Protein AF-A0A2V9US64-F1 (afdb_monomer_lite)

pLDDT: mean 78.43, std 14.45, range [43.75, 95.75]

Structure (mmCIF, N/CA/C/O backbone):
data_AF-A0A2V9US64-F1
#
_entry.id   AF-A0A2V9US64-F1
#
loop_
_atom_site.group_PDB
_atom_site.id
_atom_site.type_symbol
_atom_site.label_atom_id
_atom_site.label_alt_id
_atom_site.label_comp_id
_atom_site.label_asym_id
_atom_site.label_entity_id
_atom_site.label_seq_id
_atom_site.pdbx_PDB_ins_code
_atom_site.Cartn_x
_atom_site.Cartn_y
_atom_site.Cartn_z
_atom_site.occupancy
_atom_site.B_iso_or_equiv
_atom_site.auth_seq_id
_atom_site.auth_comp_id
_atom_site.auth_asym_id
_atom_site.auth_atom_id
_atom_site.pdbx_PDB_model_num
ATOM 1 N N . MET A 1 1 ? 2.625 -15.666 -2.611 1.00 59.88 1 MET A N 1
ATOM 2 C CA . MET A 1 1 ? 1.184 -15.698 -2.273 1.00 59.88 1 MET A CA 1
ATOM 3 C C . MET A 1 1 ? 0.956 -14.767 -1.090 1.00 59.88 1 MET A C 1
ATOM 5 O O . MET A 1 1 ? 1.736 -14.836 -0.152 1.00 59.88 1 MET A O 1
ATOM 9 N N . LEU A 1 2 ? -0.036 -13.875 -1.147 1.00 75.62 2 LEU A N 1
ATOM 10 C CA . LEU A 1 2 ? -0.385 -12.989 -0.029 1.00 75.62 2 LEU A CA 1
ATOM 11 C C . LEU A 1 2 ? -1.239 -13.777 0.968 1.00 75.62 2 LEU A C 1
ATOM 13 O O . LEU A 1 2 ? -2.371 -14.115 0.647 1.00 75.62 2 LEU A O 1
ATOM 17 N N . SER A 1 3 ? -0.689 -14.128 2.128 1.00 84.62 3 SER A N 1
ATOM 18 C CA . SER A 1 3 ? -1.375 -14.984 3.112 1.00 84.62 3 SER A CA 1
ATOM 19 C C . SER A 1 3 ? -1.739 -14.256 4.406 1.00 84.62 3 SER A C 1
ATOM 21 O O . SER A 1 3 ? -2.776 -14.546 5.004 1.00 84.62 3 SER A O 1
ATOM 23 N N . LYS A 1 4 ? -0.921 -13.287 4.826 1.00 92.69 4 LYS A N 1
ATOM 24 C CA . LYS A 1 4 ? -1.109 -12.517 6.058 1.00 92.69 4 LYS A CA 1
ATOM 25 C C . LYS A 1 4 ? -0.769 -11.043 5.873 1.00 92.69 4 LYS A C 1
ATOM 27 O O . LYS A 1 4 ? -0.156 -10.663 4.874 1.00 92.69 4 LYS A O 1
ATOM 32 N N . CYS A 1 5 ? -1.170 -10.240 6.851 1.00 94.38 5 CYS A N 1
ATOM 33 C CA . CYS A 1 5 ? -0.786 -8.842 6.960 1.00 94.38 5 CYS A CA 1
ATOM 34 C C . CYS A 1 5 ? 0.745 -8.710 6.947 1.00 94.38 5 CYS A C 1
ATOM 36 O O . CYS A 1 5 ? 1.452 -9.496 7.578 1.00 94.38 5 CYS A O 1
ATOM 38 N N . ALA A 1 6 ? 1.254 -7.721 6.218 1.00 94.75 6 ALA A N 1
ATOM 39 C CA . ALA A 1 6 ? 2.682 -7.454 6.124 1.00 94.75 6 ALA A CA 1
ATOM 40 C C . ALA A 1 6 ? 3.253 -6.857 7.419 1.00 94.75 6 ALA A C 1
ATOM 42 O O . ALA A 1 6 ? 4.456 -6.963 7.640 1.00 94.75 6 ALA A O 1
ATOM 43 N N . ASN A 1 7 ? 2.413 -6.262 8.279 1.00 95.31 7 ASN A N 1
ATOM 44 C CA . ASN A 1 7 ? 2.824 -5.855 9.620 1.00 95.31 7 ASN A CA 1
ATOM 45 C C . ASN A 1 7 ? 3.188 -7.105 10.444 1.00 95.31 7 ASN A C 1
ATOM 47 O O . ASN A 1 7 ? 2.294 -7.919 10.687 1.00 95.31 7 ASN A O 1
ATOM 51 N N . PRO A 1 8 ? 4.452 -7.268 10.881 1.00 92.50 8 PRO A N 1
ATOM 52 C CA . PRO A 1 8 ? 4.884 -8.448 11.628 1.00 92.50 8 PRO A CA 1
ATOM 53 C C . PRO A 1 8 ? 4.143 -8.627 12.959 1.00 92.50 8 PRO A C 1
ATOM 55 O O . PRO A 1 8 ? 3.909 -9.765 13.358 1.00 92.50 8 PRO A O 1
ATOM 58 N N . GLU A 1 9 ? 3.692 -7.532 13.577 1.00 94.56 9 GLU A N 1
ATOM 59 C CA . GLU A 1 9 ? 2.918 -7.539 14.827 1.00 94.56 9 GLU A CA 1
ATOM 60 C C . GLU A 1 9 ? 1.433 -7.888 14.608 1.00 94.56 9 GLU A C 1
ATOM 62 O O . GLU A 1 9 ? 0.653 -7.981 15.553 1.00 94.56 9 GLU A O 1
ATOM 67 N N . CYS A 1 10 ? 1.002 -8.066 13.354 1.00 94.69 10 CYS A N 1
ATOM 68 C CA . CYS A 1 10 ? -0.380 -8.362 12.999 1.00 94.69 10 CYS A CA 1
ATOM 69 C C . CYS A 1 10 ? -0.527 -9.790 12.460 1.00 94.69 10 CYS A C 1
ATOM 71 O O . CYS A 1 10 ? 0.141 -10.204 11.513 1.00 94.69 10 CYS A O 1
ATOM 73 N N . SER A 1 11 ? -1.487 -10.536 13.006 1.00 93.50 11 SER A N 1
ATOM 74 C CA . SER A 1 11 ? -1.799 -11.914 12.601 1.00 93.50 11 SER A CA 1
ATOM 75 C C . SER A 1 11 ? -2.978 -12.027 11.625 1.00 93.50 11 SER A C 1
ATOM 77 O O . SER A 1 11 ? -3.423 -13.133 11.314 1.00 93.50 11 SER A O 1
ATOM 79 N N . ALA A 1 12 ? -3.501 -10.903 11.119 1.00 94.00 12 ALA A N 1
ATOM 80 C CA . ALA A 1 12 ? -4.648 -10.912 10.215 1.00 94.00 12 ALA A CA 1
ATOM 81 C C . ALA A 1 12 ? -4.341 -11.691 8.924 1.00 94.00 12 ALA A C 1
ATOM 83 O O . ALA A 1 12 ? -3.304 -11.487 8.289 1.00 94.00 12 ALA A O 1
ATOM 84 N N . MET A 1 13 ? -5.266 -12.564 8.522 1.00 92.69 13 MET A N 1
ATOM 85 C CA . MET A 1 13 ? -5.157 -13.363 7.300 1.00 92.69 13 MET A CA 1
ATOM 86 C C . MET A 1 13 ? -5.813 -12.664 6.114 1.00 92.69 13 MET A C 1
ATOM 88 O O . MET A 1 13 ? -6.891 -12.080 6.246 1.00 92.69 13 MET A O 1
ATOM 92 N N . PHE A 1 14 ? -5.204 -12.793 4.937 1.00 87.69 14 PHE A N 1
ATOM 93 C CA . PHE A 1 14 ? -5.761 -12.258 3.700 1.00 87.69 14 PHE A CA 1
ATOM 94 C C . PHE A 1 14 ? -6.895 -13.153 3.196 1.00 87.69 14 PHE A C 1
ATOM 96 O O . PHE A 1 14 ? -6.661 -14.128 2.486 1.00 87.69 14 PHE A O 1
ATOM 103 N N . ARG A 1 15 ? -8.130 -12.855 3.615 1.00 85.19 15 ARG A N 1
ATOM 104 C CA . ARG A 1 15 ? -9.324 -13.626 3.222 1.00 85.19 15 ARG A CA 1
ATOM 105 C C . ARG A 1 15 ? -10.119 -12.964 2.106 1.00 85.19 15 ARG A C 1
ATOM 107 O O . ARG A 1 15 ? -10.576 -13.647 1.197 1.00 85.19 15 ARG A O 1
ATOM 114 N N . TYR A 1 16 ? -10.268 -11.641 2.165 1.00 81.44 16 TYR A N 1
ATOM 115 C CA . TYR A 1 16 ? -11.130 -10.893 1.255 1.00 81.44 16 TYR A CA 1
ATOM 116 C C . TYR A 1 16 ? -10.406 -9.676 0.683 1.00 81.44 16 TYR A C 1
ATOM 118 O O . TYR A 1 16 ? -9.860 -8.868 1.426 1.00 81.44 16 TYR A O 1
ATOM 126 N N . LEU A 1 17 ? -10.484 -9.496 -0.640 1.00 75.38 17 LEU A N 1
ATOM 127 C CA . LEU A 1 17 ? -9.868 -8.365 -1.353 1.00 75.38 17 LEU A CA 1
ATOM 128 C C . LEU A 1 17 ? -10.397 -6.990 -0.910 1.00 75.38 17 LEU A C 1
ATOM 130 O O . LEU A 1 17 ? -9.742 -5.983 -1.148 1.00 75.38 17 LEU A O 1
ATOM 134 N N . ARG A 1 18 ? -11.588 -6.947 -0.298 1.00 80.50 18 ARG A N 1
ATOM 135 C CA . ARG A 1 18 ? -12.226 -5.714 0.191 1.00 80.50 18 ARG A CA 1
ATOM 136 C C . ARG A 1 18 ? -11.698 -5.242 1.543 1.00 80.50 18 ARG A C 1
ATOM 138 O O . ARG A 1 18 ? -12.063 -4.151 1.955 1.00 80.50 18 ARG A O 1
ATOM 145 N N . GLN A 1 19 ? -10.911 -6.069 2.224 1.00 86.94 19 GLN A N 1
ATOM 146 C CA . GLN A 1 19 ? -10.366 -5.764 3.538 1.00 86.94 19 GLN A CA 1
ATOM 147 C C . GLN A 1 19 ? -8.894 -5.413 3.379 1.00 86.94 19 GLN A C 1
ATOM 149 O O . GLN A 1 19 ? -8.094 -6.232 2.926 1.00 86.94 19 GLN A O 1
ATOM 154 N N . GLY A 1 20 ? -8.532 -4.199 3.758 1.00 92.44 20 GLY A N 1
ATOM 155 C CA . GLY A 1 20 ? -7.182 -3.679 3.749 1.00 92.44 20 GLY A CA 1
ATOM 156 C C . GLY A 1 20 ? -6.759 -3.059 2.426 1.00 92.44 20 GLY A C 1
ATOM 157 O O . GLY A 1 20 ? -7.564 -2.681 1.576 1.00 92.44 20 GLY A O 1
ATOM 158 N N . LYS A 1 21 ? -5.443 -2.946 2.256 1.00 93.88 21 LYS A N 1
ATOM 159 C CA . LYS A 1 21 ? -4.823 -2.271 1.121 1.00 93.88 21 LYS A CA 1
ATOM 160 C C . LYS A 1 21 ? -3.680 -3.097 0.556 1.00 93.88 21 LYS A C 1
ATOM 162 O O . LYS A 1 21 ? -2.820 -3.586 1.289 1.00 93.88 21 LYS A O 1
ATOM 167 N N . LEU A 1 22 ? -3.680 -3.234 -0.768 1.00 93.50 22 LEU A N 1
ATOM 168 C CA . LEU A 1 22 ? -2.600 -3.858 -1.521 1.00 93.50 22 LEU A CA 1
ATOM 169 C C . LEU A 1 22 ? -1.571 -2.808 -1.926 1.00 93.50 22 LEU A C 1
ATOM 171 O O . LEU A 1 22 ? -1.902 -1.803 -2.553 1.00 93.50 22 LEU A O 1
ATOM 175 N N . PHE A 1 23 ? -0.317 -3.084 -1.604 1.00 92.25 23 PHE A N 1
ATOM 176 C CA . PHE A 1 23 ? 0.834 -2.292 -1.998 1.00 92.25 23 PHE A CA 1
ATOM 177 C C . PHE A 1 23 ? 1.601 -3.059 -3.061 1.00 92.25 23 PHE A C 1
ATOM 179 O O . PHE A 1 23 ? 1.903 -4.242 -2.900 1.00 92.25 23 PHE A O 1
ATOM 186 N N . ARG A 1 24 ? 1.904 -2.379 -4.161 1.00 91.62 24 ARG A N 1
ATOM 187 C CA . ARG A 1 24 ? 2.766 -2.899 -5.215 1.00 91.62 24 ARG A CA 1
ATOM 188 C C . ARG A 1 24 ? 4.065 -2.121 -5.152 1.00 91.62 24 ARG A C 1
ATOM 190 O O . ARG A 1 24 ? 4.070 -0.939 -5.482 1.00 91.62 24 ARG A O 1
ATOM 197 N N . LEU A 1 25 ? 5.118 -2.776 -4.688 1.00 89.12 25 LEU A N 1
ATOM 198 C CA . LEU A 1 25 ? 6.439 -2.182 -4.613 1.00 89.12 25 LEU A CA 1
ATOM 199 C C . LEU A 1 25 ? 7.278 -2.698 -5.767 1.00 89.12 25 LEU A C 1
ATOM 201 O O . LEU A 1 25 ? 7.315 -3.893 -6.071 1.00 89.12 25 LEU A O 1
ATOM 205 N N . THR A 1 26 ? 7.927 -1.747 -6.415 1.00 84.25 26 THR A N 1
ATOM 206 C CA . THR A 1 26 ? 8.815 -2.001 -7.528 1.00 84.25 26 THR A CA 1
ATOM 207 C C . THR A 1 26 ? 10.230 -1.650 -7.073 1.00 84.25 26 THR A C 1
ATOM 209 O O . THR A 1 26 ? 10.417 -0.561 -6.523 1.00 84.25 26 THR A O 1
ATOM 212 N N . PRO A 1 27 ? 11.216 -2.539 -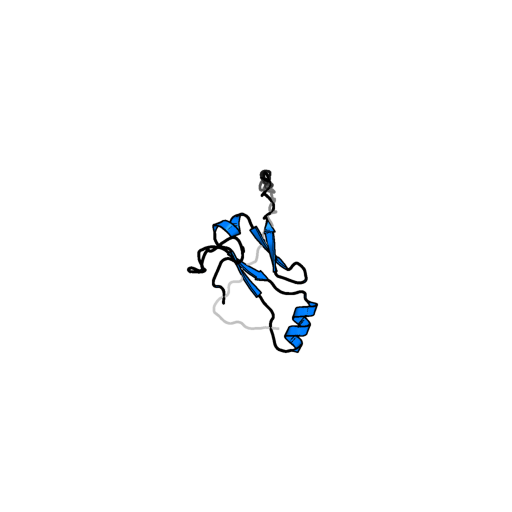7.278 1.00 80.31 27 PRO A N 1
ATOM 213 C CA . PRO A 1 27 ? 12.611 -2.249 -6.987 1.00 80.31 27 PRO A CA 1
ATOM 214 C C . PRO A 1 27 ? 13.122 -1.039 -7.769 1.00 80.31 27 PRO A C 1
ATOM 216 O O . PRO A 1 27 ? 12.477 -0.541 -8.698 1.00 80.31 27 PRO A O 1
ATOM 219 N N . THR A 1 28 ? 14.327 -0.589 -7.423 1.00 83.00 28 THR A N 1
ATOM 220 C CA . THR A 1 28 ? 14.976 0.519 -8.129 1.00 83.00 28 THR A CA 1
ATOM 221 C C . THR A 1 28 ? 15.057 0.248 -9.640 1.00 83.00 28 THR A C 1
ATOM 223 O O . THR A 1 28 ? 15.139 -0.913 -10.060 1.00 83.00 28 THR A O 1
ATOM 226 N N . PRO A 1 29 ? 15.060 1.295 -10.489 1.00 83.38 29 PRO A N 1
ATOM 227 C CA . PRO A 1 29 ? 15.112 1.124 -11.941 1.00 83.38 29 PRO A CA 1
ATOM 228 C C . PRO A 1 29 ? 16.272 0.237 -12.404 1.00 83.38 29 PRO A C 1
ATOM 230 O O . PRO A 1 29 ? 16.083 -0.596 -13.279 1.00 83.38 29 PRO A O 1
ATOM 233 N N . ALA A 1 30 ? 17.442 0.348 -11.768 1.00 83.50 30 ALA A N 1
ATOM 234 C CA . ALA A 1 30 ? 18.598 -0.494 -12.070 1.00 83.50 30 ALA A CA 1
ATOM 235 C C . ALA A 1 30 ? 18.306 -1.992 -11.860 1.00 83.50 30 ALA A C 1
ATOM 237 O O . ALA A 1 30 ? 18.624 -2.812 -12.722 1.00 83.50 30 ALA A O 1
ATOM 238 N N . VAL A 1 31 ? 17.650 -2.345 -10.749 1.00 79.25 31 VAL A N 1
ATOM 239 C CA . VAL A 1 31 ? 17.269 -3.730 -10.433 1.00 79.25 31 VAL A CA 1
ATOM 240 C C . VAL A 1 31 ? 16.180 -4.227 -11.382 1.00 79.25 31 VAL A C 1
ATOM 242 O O . VAL A 1 31 ? 16.238 -5.369 -11.833 1.00 79.25 31 VAL A O 1
ATOM 245 N N . GLN A 1 32 ? 15.220 -3.374 -11.747 1.00 83.75 32 GLN A N 1
ATOM 246 C CA . GLN A 1 32 ? 14.223 -3.726 -12.759 1.00 83.75 32 GLN A CA 1
ATOM 247 C C . GLN A 1 32 ? 14.842 -3.987 -14.130 1.00 83.75 32 GLN A C 1
ATOM 249 O O . GLN A 1 32 ? 14.479 -4.969 -14.769 1.00 83.75 32 GLN A O 1
ATOM 254 N N . THR A 1 33 ? 15.778 -3.150 -14.582 1.00 84.81 33 THR A N 1
ATOM 255 C CA . THR A 1 33 ? 16.459 -3.345 -15.869 1.00 84.81 33 THR A CA 1
ATOM 256 C C . THR A 1 33 ? 17.250 -4.649 -15.877 1.00 84.81 33 THR A C 1
ATOM 258 O O . THR A 1 33 ? 17.168 -5.406 -16.842 1.00 84.81 33 THR A O 1
ATOM 261 N N . ALA A 1 34 ? 17.965 -4.953 -14.789 1.00 84.44 34 ALA A N 1
ATOM 262 C CA . ALA A 1 34 ? 18.681 -6.218 -14.645 1.00 84.44 34 ALA A CA 1
ATOM 263 C C . ALA A 1 34 ? 17.725 -7.424 -14.667 1.00 84.44 34 ALA A C 1
ATOM 265 O O . ALA A 1 34 ? 17.976 -8.396 -15.375 1.00 84.44 34 ALA A O 1
ATOM 266 N N . ALA A 1 35 ? 16.599 -7.352 -13.953 1.00 83.19 35 ALA A N 1
ATOM 267 C CA . ALA A 1 35 ? 15.586 -8.404 -13.970 1.00 83.19 35 ALA A CA 1
ATOM 268 C C . ALA A 1 35 ? 14.963 -8.588 -15.360 1.00 83.19 35 ALA A C 1
ATOM 270 O O . ALA A 1 35 ? 14.832 -9.719 -15.822 1.00 83.19 35 ALA A O 1
ATOM 271 N N . ALA A 1 36 ? 14.646 -7.491 -16.051 1.00 85.38 36 ALA A N 1
ATOM 272 C CA . ALA A 1 36 ? 14.082 -7.519 -17.394 1.00 85.38 36 ALA A CA 1
ATOM 273 C C . ALA A 1 36 ? 15.059 -8.121 -18.413 1.00 85.38 36 ALA A C 1
ATOM 275 O O . ALA A 1 36 ? 14.637 -8.903 -19.262 1.00 85.38 36 ALA A O 1
ATOM 276 N N . ALA A 1 37 ? 16.360 -7.830 -18.294 1.00 87.56 37 ALA A N 1
ATOM 277 C CA . ALA A 1 37 ? 17.403 -8.454 -19.110 1.00 87.56 37 ALA A CA 1
ATOM 278 C C . ALA A 1 37 ? 17.493 -9.976 -18.889 1.00 87.56 37 ALA A C 1
ATOM 280 O O . ALA A 1 37 ? 17.820 -10.715 -19.813 1.00 87.56 37 ALA A O 1
ATOM 281 N N . LEU A 1 38 ? 17.151 -10.447 -17.687 1.00 87.25 38 LEU A N 1
ATOM 282 C CA . LEU A 1 38 ? 17.028 -11.868 -17.354 1.00 87.25 38 LEU A CA 1
ATOM 283 C C . LEU A 1 38 ? 15.644 -12.456 -17.696 1.00 87.25 38 LEU A C 1
ATOM 285 O O . LEU A 1 38 ? 15.413 -13.639 -17.463 1.00 87.25 38 LEU A O 1
ATOM 289 N N . GLY A 1 39 ? 14.722 -11.656 -18.243 1.00 81.69 39 GLY A N 1
ATOM 290 C CA . GLY A 1 39 ? 13.370 -12.079 -18.618 1.00 81.69 39 GLY A CA 1
ATOM 291 C C . GLY A 1 39 ? 12.343 -12.082 -17.477 1.00 81.69 39 GLY A C 1
ATOM 292 O O . GLY A 1 39 ? 11.257 -12.634 -17.645 1.00 81.69 39 GLY A O 1
ATOM 293 N N . TYR A 1 40 ? 12.640 -11.462 -16.331 1.00 79.38 40 TYR A N 1
ATOM 294 C CA . TYR A 1 40 ? 11.763 -11.429 -15.156 1.00 79.38 40 TYR A CA 1
ATOM 295 C C . TYR A 1 40 ? 11.260 -10.015 -14.835 1.00 79.38 40 TYR A C 1
ATOM 297 O O . TYR A 1 40 ? 11.963 -9.023 -15.004 1.00 79.38 40 TYR A O 1
ATOM 305 N N . GLN A 1 41 ? 10.040 -9.922 -14.301 1.00 75.75 41 GLN A N 1
ATOM 306 C CA . GLN A 1 41 ? 9.482 -8.686 -13.743 1.00 75.75 41 GLN A CA 1
ATOM 307 C C . GLN A 1 41 ? 9.459 -8.794 -12.216 1.00 75.75 41 GLN A C 1
ATOM 309 O O . GLN A 1 41 ? 8.618 -9.495 -11.648 1.00 75.75 41 GLN A O 1
ATOM 314 N N . LEU A 1 42 ? 10.386 -8.109 -11.542 1.00 76.50 42 LEU A N 1
ATOM 315 C CA . LEU A 1 42 ? 10.426 -8.059 -10.081 1.00 76.50 42 LEU A CA 1
ATOM 316 C C . LEU A 1 42 ? 9.399 -7.044 -9.587 1.00 76.50 42 LEU A C 1
ATOM 318 O O . LEU A 1 42 ? 9.630 -5.840 -9.562 1.00 76.50 42 LEU A O 1
ATOM 322 N N . THR A 1 43 ? 8.219 -7.534 -9.234 1.00 81.06 43 THR A N 1
ATOM 323 C CA . THR A 1 43 ? 7.181 -6.734 -8.590 1.00 81.06 43 THR A CA 1
ATOM 324 C C . THR A 1 43 ? 6.699 -7.472 -7.360 1.00 81.06 43 THR A C 1
ATOM 326 O O . THR A 1 43 ? 6.050 -8.517 -7.464 1.00 81.06 43 THR A O 1
ATOM 329 N N . GLU A 1 44 ? 6.978 -6.902 -6.196 1.00 86.62 44 GLU A N 1
ATOM 330 C CA . GLU A 1 44 ? 6.536 -7.462 -4.932 1.00 86.62 44 GLU A CA 1
ATOM 331 C C . GLU A 1 44 ? 5.194 -6.857 -4.539 1.00 86.62 44 GLU A C 1
ATOM 333 O O . GLU A 1 44 ? 4.932 -5.657 -4.679 1.00 86.62 44 GLU A O 1
ATOM 338 N N . ARG A 1 45 ? 4.297 -7.728 -4.085 1.00 90.19 45 ARG A N 1
ATOM 339 C CA . ARG A 1 45 ? 2.975 -7.339 -3.612 1.00 90.19 45 ARG A CA 1
ATOM 340 C C . ARG A 1 45 ? 2.925 -7.600 -2.123 1.00 90.19 45 ARG A C 1
ATOM 342 O O . ARG A 1 45 ? 3.268 -8.695 -1.685 1.00 90.19 45 ARG A O 1
ATOM 349 N N . PHE A 1 46 ? 2.430 -6.620 -1.387 1.00 92.44 46 PHE A N 1
ATOM 350 C CA . PHE A 1 46 ? 2.209 -6.699 0.046 1.00 92.44 46 PHE A CA 1
ATOM 351 C C . PHE A 1 46 ? 0.778 -6.300 0.374 1.00 92.44 46 PHE A C 1
ATOM 353 O O . PHE A 1 46 ? 0.136 -5.571 -0.381 1.00 92.44 46 PHE A O 1
ATOM 360 N N . TRP A 1 47 ? 0.274 -6.775 1.505 1.00 95.25 47 TRP A N 1
ATOM 361 C CA . TRP A 1 47 ? -1.069 -6.465 1.968 1.00 95.25 47 TRP A CA 1
ATOM 362 C C . TRP A 1 47 ? -1.031 -6.034 3.429 1.00 95.25 47 TRP A C 1
ATOM 364 O O . TRP A 1 47 ? -0.462 -6.739 4.259 1.00 95.25 47 TRP A O 1
ATOM 374 N N . LEU A 1 48 ? -1.648 -4.899 3.748 1.00 95.44 48 LEU A N 1
ATOM 375 C CA . LEU A 1 48 ? -1.968 -4.517 5.124 1.00 95.44 48 LEU A CA 1
ATOM 376 C C . LEU A 1 48 ? -3.474 -4.653 5.323 1.00 95.44 48 LEU A C 1
ATOM 378 O O . LEU A 1 48 ? -4.230 -4.240 4.448 1.00 95.44 48 LEU A O 1
ATOM 382 N N . CYS A 1 49 ? -3.911 -5.198 6.459 1.00 94.88 49 CYS A N 1
ATOM 383 C CA . CYS A 1 49 ? -5.332 -5.255 6.809 1.00 94.88 49 CYS A CA 1
ATOM 384 C C . CYS A 1 49 ? -5.923 -3.849 7.020 1.00 94.88 49 CYS A C 1
ATOM 386 O O . CYS A 1 49 ? -5.180 -2.870 7.107 1.00 94.88 49 CYS A O 1
ATOM 388 N N . ASP A 1 50 ? -7.251 -3.749 7.145 1.00 94.00 50 ASP A N 1
ATOM 389 C CA . ASP A 1 50 ? -7.953 -2.463 7.293 1.00 94.00 50 ASP A CA 1
ATOM 390 C C . ASP A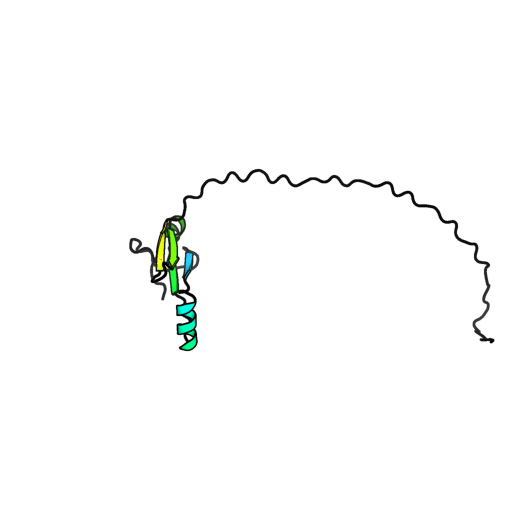 1 50 ? -7.364 -1.594 8.409 1.00 94.00 50 ASP A C 1
ATOM 392 O O . ASP A 1 50 ? -7.099 -0.415 8.190 1.00 94.00 50 ASP A O 1
ATOM 396 N N . LEU A 1 51 ? -7.087 -2.183 9.575 1.00 94.31 51 LEU A N 1
ATOM 397 C CA . LEU A 1 51 ? -6.542 -1.467 10.731 1.00 94.31 51 LEU A CA 1
ATOM 398 C C . LEU A 1 51 ? -5.108 -0.982 10.488 1.00 94.31 51 LEU A C 1
ATOM 400 O O . LEU A 1 51 ? -4.812 0.193 10.665 1.00 94.31 51 LEU A O 1
ATOM 404 N N . CYS A 1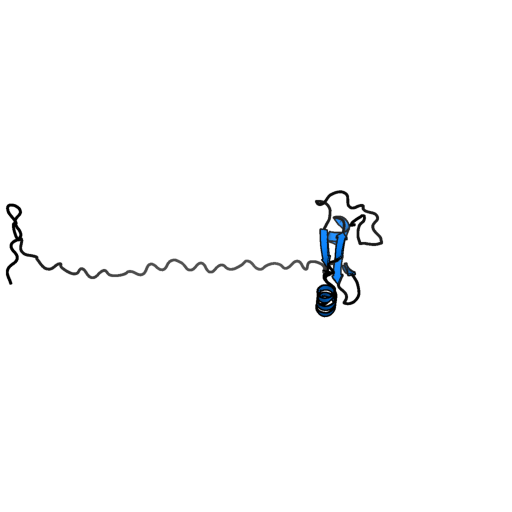 52 ? -4.211 -1.862 10.031 1.00 95.44 52 CYS A N 1
ATOM 405 C CA . CYS A 1 52 ? -2.818 -1.476 9.784 1.00 95.44 52 CYS A CA 1
ATOM 406 C C . CYS A 1 52 ? -2.700 -0.457 8.646 1.00 95.44 52 CYS A C 1
ATOM 408 O O . CYS A 1 52 ? -1.848 0.420 8.701 1.00 95.44 52 CYS A O 1
ATOM 410 N N . SER A 1 53 ? -3.553 -0.548 7.624 1.00 94.88 53 SER A N 1
ATOM 411 C CA . SER A 1 53 ? -3.497 0.350 6.466 1.00 94.88 53 SER A CA 1
ATOM 412 C C . SER A 1 53 ? 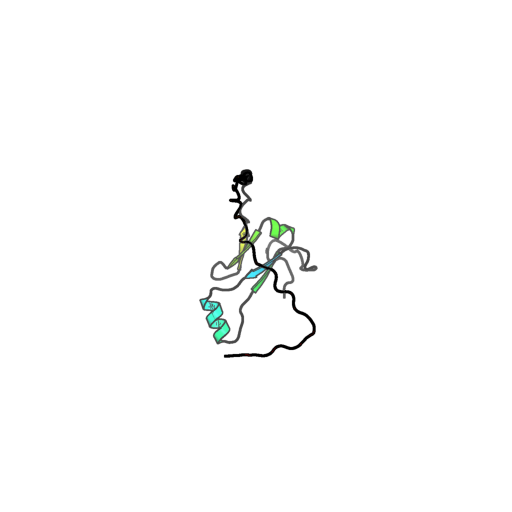-3.946 1.789 6.756 1.00 94.88 53 SER A C 1
ATOM 414 O O . SER A 1 53 ? -3.690 2.671 5.939 1.00 94.88 53 SER A O 1
ATOM 416 N N . GLN A 1 54 ? -4.605 2.023 7.897 1.00 93.69 54 GLN A N 1
ATOM 417 C CA . GLN A 1 54 ? -5.006 3.358 8.358 1.00 93.69 54 GLN A CA 1
ATOM 418 C C . GLN A 1 54 ? -3.873 4.112 9.057 1.00 93.69 54 GLN A C 1
ATOM 420 O O . GLN A 1 54 ? -3.834 5.335 8.994 1.00 93.69 54 GLN A O 1
ATOM 425 N N . GLU A 1 55 ? -2.937 3.385 9.668 1.00 94.88 55 GLU A N 1
ATOM 426 C CA . GLU A 1 55 ? -1.840 3.959 10.458 1.00 94.88 55 GLU A CA 1
ATOM 427 C C . GLU A 1 55 ? -0.479 3.818 9.769 1.00 94.88 55 GLU A C 1
ATOM 429 O O . GLU A 1 55 ? 0.480 4.508 10.108 1.00 94.88 55 GLU A O 1
ATOM 434 N N . MET A 1 56 ? -0.367 2.902 8.807 1.00 95.62 56 MET A N 1
ATOM 435 C CA . MET A 1 56 ? 0.901 2.502 8.212 1.00 95.62 56 MET A CA 1
ATOM 436 C C . MET A 1 56 ? 0.801 2.391 6.691 1.00 95.62 56 MET A C 1
ATOM 438 O O . MET A 1 56 ? -0.243 2.084 6.114 1.00 95.62 56 MET A O 1
ATOM 442 N N . THR A 1 57 ? 1.934 2.591 6.029 1.00 95.50 57 THR A N 1
ATOM 443 C CA . THR A 1 57 ? 2.106 2.384 4.591 1.00 95.50 57 THR A CA 1
ATOM 444 C C . THR A 1 57 ? 3.366 1.575 4.321 1.00 95.50 57 THR A C 1
ATOM 446 O O . THR A 1 57 ? 4.221 1.425 5.193 1.00 95.50 57 THR A O 1
ATOM 449 N N . MET A 1 58 ? 3.486 1.041 3.107 1.00 93.88 58 MET A N 1
ATOM 450 C CA . MET A 1 58 ? 4.684 0.333 2.667 1.00 93.88 58 MET A CA 1
ATOM 451 C C . MET A 1 58 ? 5.450 1.134 1.626 1.00 93.88 58 MET A C 1
ATOM 453 O O . MET A 1 58 ? 4.852 1.701 0.711 1.00 93.88 58 MET A O 1
ATOM 457 N N . ILE A 1 59 ? 6.771 1.145 1.764 1.00 91.88 59 ILE A N 1
ATOM 458 C CA . ILE A 1 59 ? 7.708 1.799 0.850 1.00 91.88 59 ILE A CA 1
ATOM 459 C C . ILE A 1 59 ? 8.839 0.842 0.480 1.00 91.88 59 ILE A C 1
ATOM 461 O O . ILE A 1 59 ? 9.091 -0.138 1.180 1.00 91.88 59 ILE A O 1
ATOM 465 N N . TRP A 1 60 ? 9.534 1.145 -0.611 1.00 88.56 60 TRP A N 1
ATOM 466 C CA . TRP A 1 60 ? 10.823 0.532 -0.912 1.00 88.56 60 TRP A CA 1
ATOM 467 C C . TRP A 1 60 ? 11.929 1.409 -0.313 1.00 88.56 60 TRP A C 1
ATOM 469 O O . TRP A 1 60 ? 12.044 2.569 -0.701 1.00 88.56 60 TRP A O 1
ATOM 479 N N . ASP A 1 61 ? 12.727 0.885 0.621 1.00 86.94 61 ASP A N 1
ATOM 480 C CA . ASP A 1 61 ? 13.811 1.645 1.278 1.00 86.94 61 ASP A CA 1
ATOM 481 C C . ASP A 1 61 ? 15.115 1.699 0.454 1.00 86.94 61 ASP A C 1
ATOM 483 O O . ASP A 1 61 ? 16.107 2.289 0.873 1.00 86.94 61 ASP A O 1
ATOM 487 N N . GLY A 1 62 ? 15.107 1.083 -0.731 1.00 81.56 62 GLY A N 1
ATOM 488 C CA . GLY A 1 62 ? 16.265 0.909 -1.606 1.00 81.56 62 GLY A CA 1
ATOM 489 C C . GLY A 1 62 ? 16.727 -0.544 -1.667 1.00 81.56 62 GLY A C 1
ATOM 490 O O . GLY A 1 62 ? 17.091 -1.006 -2.748 1.00 81.56 62 GLY A O 1
ATOM 491 N N . ASN A 1 63 ? 16.609 -1.283 -0.563 1.00 82.44 63 ASN A N 1
ATOM 492 C CA . ASN A 1 63 ? 17.036 -2.677 -0.456 1.00 82.44 63 ASN A CA 1
ATOM 493 C C . ASN A 1 63 ? 15.860 -3.642 -0.240 1.00 82.44 63 ASN A C 1
ATOM 495 O O . ASN A 1 63 ? 15.851 -4.738 -0.793 1.00 82.44 63 ASN A O 1
ATOM 499 N N . ARG A 1 64 ? 14.866 -3.246 0.559 1.00 87.06 64 ARG A N 1
ATOM 500 C CA . ARG A 1 64 ? 13.710 -4.072 0.911 1.00 87.06 64 ARG A CA 1
ATOM 501 C C . ARG A 1 64 ? 12.429 -3.256 1.035 1.00 87.06 64 ARG A C 1
ATOM 503 O O . ARG A 1 64 ? 12.428 -2.031 1.160 1.00 87.06 64 ARG A O 1
ATOM 510 N N . ALA A 1 65 ? 11.315 -3.973 1.065 1.00 90.44 65 ALA A N 1
ATOM 511 C CA . ALA A 1 65 ? 10.051 -3.414 1.499 1.00 90.44 65 ALA A CA 1
ATOM 512 C C . ALA A 1 65 ? 10.086 -3.095 3.00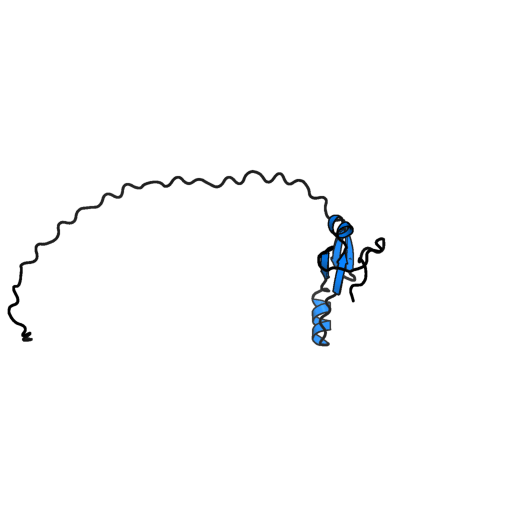2 1.00 90.44 65 ALA A C 1
ATOM 514 O O . ALA A 1 65 ? 10.446 -3.944 3.820 1.00 90.44 65 ALA A O 1
ATOM 515 N N . ALA A 1 66 ? 9.678 -1.882 3.364 1.00 92.88 66 ALA A N 1
ATOM 516 C CA . ALA A 1 66 ? 9.611 -1.411 4.740 1.00 92.88 66 ALA A CA 1
ATOM 517 C C . ALA A 1 66 ? 8.223 -0.845 5.055 1.00 92.88 66 ALA A C 1
ATOM 519 O O . ALA A 1 66 ? 7.573 -0.244 4.197 1.00 92.88 66 ALA A O 1
ATOM 520 N N . ILE A 1 67 ? 7.779 -1.036 6.299 1.00 95.31 67 ILE A N 1
ATOM 521 C CA . ILE A 1 67 ? 6.553 -0.438 6.832 1.00 95.31 67 ILE A CA 1
ATOM 522 C C . ILE A 1 67 ? 6.928 0.847 7.550 1.00 95.31 67 ILE A C 1
ATOM 524 O O . ILE A 1 67 ? 7.830 0.848 8.385 1.00 95.31 67 ILE A O 1
ATOM 528 N N . VAL A 1 68 ? 6.225 1.928 7.234 1.00 95.50 68 VAL A N 1
ATOM 529 C CA . VAL A 1 68 ? 6.423 3.232 7.867 1.00 95.50 68 VAL A CA 1
ATOM 530 C C . VAL A 1 68 ? 5.085 3.801 8.341 1.00 95.50 68 VAL A C 1
ATOM 532 O O . VAL A 1 68 ? 4.061 3.546 7.695 1.00 95.50 68 VAL A O 1
ATOM 535 N N . PRO A 1 69 ? 5.059 4.563 9.450 1.00 95.75 69 PRO A N 1
ATOM 536 C CA . PRO A 1 69 ? 3.857 5.266 9.880 1.00 95.75 69 PRO A CA 1
ATOM 537 C C . PRO A 1 69 ? 3.375 6.235 8.804 1.00 95.75 69 PRO A C 1
ATOM 539 O O . PRO A 1 69 ? 4.177 6.878 8.120 1.00 95.75 69 PRO A O 1
ATOM 542 N N . LEU A 1 70 ? 2.061 6.362 8.665 1.00 93.25 70 LEU A N 1
ATOM 543 C CA . LEU A 1 70 ? 1.486 7.417 7.849 1.00 93.25 70 LEU A CA 1
ATOM 544 C C . LEU A 1 70 ? 1.758 8.777 8.505 1.00 93.25 70 LEU A C 1
ATOM 546 O O . LEU A 1 70 ? 1.691 8.903 9.732 1.00 93.25 70 LEU A O 1
ATOM 550 N N . PRO A 1 71 ? 2.061 9.820 7.712 1.00 86.56 71 PRO A N 1
ATOM 551 C CA . PRO A 1 71 ? 2.103 11.167 8.248 1.00 86.56 71 PRO A CA 1
ATOM 552 C C . PRO A 1 71 ? 0.721 11.488 8.815 1.00 86.56 71 PRO A C 1
ATOM 554 O O . PRO A 1 71 ? -0.293 11.281 8.141 1.00 86.56 71 PRO A O 1
ATOM 557 N N . LYS A 1 72 ? 0.676 11.989 10.056 1.00 80.62 72 LYS A N 1
ATOM 558 C CA . LYS A 1 72 ? -0.573 12.479 10.643 1.00 80.62 72 LYS A CA 1
ATOM 559 C C . LYS A 1 72 ? -1.150 13.485 9.664 1.00 80.62 72 LYS A C 1
ATOM 561 O O . LYS A 1 72 ? -0.463 14.436 9.290 1.00 80.62 72 LYS A O 1
ATOM 566 N N . ARG A 1 73 ? -2.379 13.239 9.211 1.00 71.44 73 ARG A N 1
ATOM 567 C CA . ARG A 1 73 ? -3.091 14.177 8.353 1.00 71.44 73 ARG A CA 1
ATOM 568 C C . ARG A 1 73 ? -3.190 15.473 9.147 1.00 71.44 73 ARG A C 1
ATOM 570 O O . ARG A 1 73 ? -3.968 15.550 10.090 1.00 71.44 73 ARG A O 1
ATOM 577 N N . ALA A 1 74 ? -2.350 16.451 8.821 1.00 70.38 74 ALA A N 1
ATOM 578 C CA . ALA A 1 74 ? -2.610 17.805 9.256 1.00 70.38 74 ALA A CA 1
ATOM 579 C C . ALA A 1 74 ? -3.984 18.140 8.678 1.00 70.38 74 ALA A C 1
ATOM 581 O O . ALA A 1 74 ? -4.217 17.922 7.484 1.00 70.38 74 ALA A O 1
ATOM 582 N N . GLU A 1 75 ? -4.909 18.551 9.536 1.00 65.00 75 GLU A N 1
ATOM 583 C CA . GLU A 1 75 ? -6.166 19.143 9.111 1.00 65.00 75 GLU A CA 1
ATOM 584 C C . GLU A 1 75 ? -5.792 20.375 8.285 1.00 65.00 75 GLU A C 1
ATOM 586 O O . GLU A 1 75 ? -5.490 21.441 8.813 1.00 65.00 75 GLU A O 1
ATOM 591 N N . VAL A 1 76 ? -5.660 20.196 6.973 1.00 69.25 76 VAL A N 1
ATOM 592 C CA . VAL A 1 76 ? -5.533 21.322 6.065 1.00 69.25 76 VAL A CA 1
ATOM 593 C C . VAL A 1 76 ? -6.939 21.889 6.017 1.00 69.25 76 VAL A C 1
ATOM 595 O O . VAL A 1 76 ? -7.796 21.322 5.339 1.00 69.25 76 VAL A O 1
ATOM 598 N N . GLU A 1 77 ? -7.193 22.961 6.768 1.00 67.56 77 GLU A N 1
ATOM 599 C CA . GLU A 1 77 ? -8.314 23.849 6.472 1.00 67.56 77 GLU A CA 1
ATOM 600 C C . GLU A 1 77 ? -8.119 24.291 5.023 1.00 67.56 77 GLU A C 1
ATOM 602 O O . GLU A 1 77 ? -7.285 25.142 4.725 1.00 67.56 77 GLU A O 1
ATOM 607 N N . ILE A 1 78 ? -8.804 23.627 4.093 1.00 71.50 78 ILE A N 1
ATOM 608 C CA . ILE A 1 78 ? -8.800 24.017 2.690 1.00 71.50 78 ILE A CA 1
ATOM 609 C C . ILE A 1 78 ? -9.535 25.358 2.669 1.00 71.50 78 ILE A C 1
ATOM 611 O O . ILE A 1 78 ? -10.740 25.371 2.943 1.00 71.50 78 ILE A O 1
ATOM 615 N N . PRO A 1 79 ? -8.861 26.489 2.383 1.00 75.81 79 PRO A N 1
ATOM 616 C CA . PRO A 1 79 ? -9.547 27.766 2.313 1.00 75.81 79 PRO A CA 1
ATOM 617 C C . PRO A 1 79 ? -10.631 27.665 1.236 1.00 75.81 79 PRO A C 1
ATOM 619 O O . PRO A 1 79 ? -10.390 27.024 0.204 1.00 75.81 79 PRO A O 1
ATOM 622 N N . PRO A 1 80 ? -11.812 28.277 1.431 1.00 73.06 80 PRO A N 1
ATOM 623 C CA . PRO A 1 80 ? -12.852 28.272 0.418 1.00 73.06 80 PRO A CA 1
ATOM 624 C C . PRO A 1 80 ? -12.271 28.731 -0.921 1.00 73.06 80 PRO A C 1
ATOM 626 O O . PRO A 1 80 ? -11.722 29.830 -1.026 1.00 73.06 80 PRO A O 1
ATOM 629 N N . LEU A 1 81 ? -12.370 27.877 -1.942 1.00 72.81 81 LEU A N 1
ATOM 630 C CA . LEU A 1 81 ? -11.968 28.232 -3.297 1.00 72.81 81 LEU A CA 1
ATOM 631 C C . LEU A 1 81 ? -12.846 29.402 -3.751 1.00 72.81 81 LEU A C 1
ATOM 633 O O . LEU A 1 81 ? -14.034 29.229 -4.023 1.00 72.81 81 LEU A O 1
ATOM 637 N N . GLN A 1 82 ? -12.271 30.603 -3.819 1.00 74.38 82 GLN A N 1
ATOM 638 C CA . GLN A 1 82 ? -12.928 31.758 -4.420 1.00 74.38 82 GLN A CA 1
ATOM 639 C C . GLN A 1 82 ? -12.998 31.525 -5.928 1.00 74.38 82 GLN A C 1
ATOM 641 O O . GLN A 1 82 ? -12.060 31.828 -6.662 1.00 74.38 82 GLN A O 1
ATOM 646 N N . ILE A 1 83 ? -14.098 30.939 -6.396 1.00 75.81 83 ILE A N 1
ATOM 647 C CA . ILE A 1 83 ? -14.383 30.835 -7.826 1.00 75.81 83 ILE A CA 1
ATOM 648 C C . ILE A 1 83 ? -14.701 32.258 -8.307 1.00 75.81 83 ILE A C 1
ATOM 650 O O . ILE A 1 83 ? -15.669 32.849 -7.818 1.00 75.81 83 ILE A O 1
ATOM 654 N N . PRO A 1 84 ? -13.926 32.849 -9.237 1.00 70.69 84 PRO A N 1
ATOM 655 C CA . PRO A 1 84 ? -14.226 34.181 -9.737 1.00 70.69 84 PRO A CA 1
ATOM 656 C C . PRO A 1 84 ? -15.560 34.152 -10.487 1.00 70.69 84 PRO A C 1
ATOM 658 O O . PRO A 1 84 ? -15.646 33.682 -11.623 1.00 70.69 84 PRO A O 1
ATOM 661 N N . HIS A 1 85 ? -16.618 34.669 -9.864 1.00 67.00 85 HIS A N 1
ATOM 662 C CA . HIS A 1 85 ? -17.878 34.941 -10.543 1.00 67.00 85 HIS A CA 1
ATOM 663 C C . HIS A 1 85 ? -17.684 36.159 -11.449 1.00 67.00 85 HIS A C 1
ATOM 665 O O . HIS A 1 85 ? -17.984 37.292 -11.080 1.00 67.00 85 HIS A O 1
ATOM 671 N N . LYS A 1 86 ? -17.148 35.940 -12.653 1.00 68.94 86 LYS A N 1
ATOM 672 C CA . LYS A 1 86 ? -17.173 36.961 -13.699 1.00 68.94 86 LYS A CA 1
ATOM 673 C C . LYS A 1 86 ? -18.626 37.090 -14.151 1.00 68.94 86 LYS A C 1
ATOM 675 O O . LYS A 1 86 ? -19.164 36.183 -14.786 1.00 68.94 86 LYS A O 1
ATOM 680 N N . SER A 1 87 ? -19.288 38.179 -13.768 1.00 64.06 87 SER A N 1
ATOM 681 C CA . SER A 1 87 ? -20.633 38.477 -14.251 1.00 64.06 87 SER A CA 1
ATOM 682 C C . SER A 1 87 ? -20.609 38.562 -15.787 1.00 64.06 87 SER A C 1
ATOM 684 O O . SER A 1 87 ? -19.648 39.091 -16.358 1.00 64.06 87 SER A O 1
ATOM 686 N N . PRO A 1 88 ? -21.621 38.024 -16.495 1.00 65.88 88 PRO A N 1
ATOM 687 C CA . PRO A 1 88 ? -21.671 38.136 -17.943 1.00 65.88 88 PRO A CA 1
ATOM 688 C C . PRO A 1 88 ? -21.883 39.607 -18.308 1.00 65.88 88 PRO A C 1
ATOM 690 O O . PRO A 1 88 ? -22.969 40.163 -18.135 1.00 65.88 88 PRO A O 1
ATOM 693 N N . GLN A 1 89 ? -20.828 40.252 -18.796 1.00 68.12 89 GLN A N 1
ATOM 694 C CA . GLN A 1 89 ? -20.874 41.630 -19.261 1.00 68.12 89 GLN A CA 1
ATOM 695 C C . GLN A 1 89 ? -21.619 41.647 -20.604 1.00 68.12 89 GLN A C 1
ATOM 697 O O . GLN A 1 89 ? -21.079 41.233 -21.629 1.00 68.12 89 GLN A O 1
ATOM 702 N N . ARG A 1 90 ? -22.888 42.077 -20.604 1.00 64.12 90 ARG A N 1
ATOM 703 C CA . ARG A 1 90 ? -23.630 42.339 -21.845 1.00 64.12 90 ARG A CA 1
ATOM 704 C C . ARG A 1 90 ? -22.996 43.544 -22.534 1.00 64.12 90 ARG A C 1
ATOM 706 O O . ARG A 1 90 ? -23.213 44.680 -22.123 1.00 64.12 90 ARG A O 1
ATOM 713 N N . SER A 1 91 ? -22.201 43.303 -23.570 1.00 68.00 91 SER A N 1
ATOM 714 C CA . SER A 1 91 ? -21.796 44.356 -24.494 1.00 68.00 91 SER A CA 1
ATOM 715 C C . SER A 1 91 ? -22.987 44.717 -25.386 1.00 68.00 91 SER A C 1
ATOM 717 O O . SER A 1 91 ? -23.588 43.862 -26.036 1.00 68.00 91 SER A O 1
ATOM 719 N N . ASN A 1 92 ? -23.351 45.999 -25.411 1.00 64.19 92 ASN A N 1
ATOM 720 C CA . ASN A 1 92 ? -24.326 46.515 -26.366 1.00 64.19 92 ASN A CA 1
ATOM 721 C C . ASN A 1 92 ? -23.654 46.607 -27.741 1.00 64.19 92 ASN A C 1
ATOM 723 O O . ASN A 1 92 ? -22.982 47.587 -28.051 1.00 64.19 92 ASN A O 1
ATOM 727 N N . VAL A 1 93 ? -23.810 45.565 -28.559 1.00 70.31 93 VAL A N 1
ATOM 728 C CA . VAL A 1 93 ? -23.394 45.591 -29.964 1.00 70.31 93 VAL A CA 1
ATOM 729 C C . VAL A 1 93 ? -24.458 46.337 -30.762 1.00 70.31 93 VAL A C 1
ATOM 731 O O . VAL A 1 93 ? -25.583 45.863 -30.924 1.00 70.31 93 VAL A O 1
ATOM 734 N N . GLN A 1 94 ? -24.113 47.521 -31.260 1.00 69.06 94 GLN A N 1
ATOM 735 C CA . GLN A 1 94 ? -25.004 48.306 -32.103 1.00 69.06 94 GLN A CA 1
ATOM 736 C C . GLN A 1 94 ? -24.935 47.771 -33.536 1.00 69.06 94 GLN A C 1
ATOM 738 O O . GLN A 1 94 ? -23.942 47.940 -34.241 1.00 69.06 94 GLN A O 1
ATOM 743 N N . VAL A 1 95 ? -25.989 47.072 -33.958 1.00 65.62 95 VAL A N 1
ATOM 744 C CA . VAL A 1 95 ? -26.085 46.505 -35.307 1.00 65.62 95 VAL A CA 1
ATOM 745 C C . VAL A 1 95 ? -26.359 47.633 -36.299 1.00 65.62 95 VAL A C 1
ATOM 747 O O . VAL A 1 95 ? -27.450 48.206 -36.329 1.00 65.62 95 VAL A O 1
ATOM 750 N N . ALA A 1 96 ? -25.365 47.953 -37.127 1.00 67.44 96 ALA A N 1
ATOM 751 C CA . ALA A 1 96 ? -25.539 48.860 -38.251 1.00 67.44 96 ALA A CA 1
ATOM 752 C C . ALA A 1 96 ? -26.503 48.230 -39.271 1.00 67.44 96 ALA A C 1
ATOM 754 O O . ALA A 1 96 ? -26.224 47.184 -39.859 1.00 67.44 96 ALA A O 1
ATOM 755 N N . ARG A 1 97 ? -27.661 48.865 -39.479 1.00 65.75 97 ARG A N 1
ATOM 756 C CA . ARG A 1 97 ? -28.638 48.457 -40.495 1.00 65.75 97 ARG A CA 1
ATOM 757 C C . ARG A 1 97 ? -28.100 48.801 -41.881 1.00 65.75 97 ARG A C 1
ATOM 759 O O . ARG A 1 97 ? -28.201 49.944 -42.318 1.00 65.75 97 ARG A O 1
ATOM 766 N N . GLN A 1 98 ? -27.556 47.816 -42.585 1.00 66.56 98 GLN A N 1
ATOM 767 C CA . GLN A 1 98 ? -27.248 47.966 -44.004 1.00 66.56 98 GLN A CA 1
ATOM 768 C C . GLN A 1 98 ? -28.555 47.871 -44.806 1.00 66.56 98 GLN A C 1
ATOM 770 O O . GLN A 1 98 ? -29.297 46.896 -44.685 1.00 66.56 98 GLN A O 1
ATOM 775 N N . ARG A 1 99 ? -28.876 48.908 -45.592 1.00 64.44 99 ARG A N 1
ATOM 776 C CA . ARG A 1 99 ? -29.995 48.860 -46.545 1.00 64.44 99 ARG A CA 1
ATOM 777 C C . ARG A 1 99 ? -29.604 47.947 -47.703 1.00 64.44 99 ARG A C 1
ATOM 779 O O . ARG A 1 99 ? -28.574 48.164 -48.335 1.00 64.44 99 ARG A 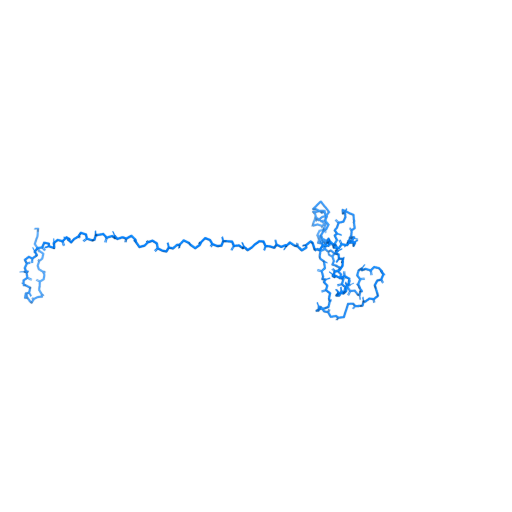O 1
ATOM 786 N N . ALA A 1 100 ? -30.433 46.943 -47.968 1.00 64.00 100 ALA A N 1
ATOM 787 C CA . ALA A 1 100 ? -30.252 46.050 -49.102 1.00 64.00 100 ALA A CA 1
ATOM 788 C C . ALA A 1 100 ? -30.377 46.831 -50.427 1.00 64.00 100 ALA A C 1
ATOM 790 O O . ALA A 1 100 ? -31.276 47.670 -50.546 1.00 64.00 100 ALA A O 1
ATOM 791 N N . PRO A 1 101 ? -29.525 46.567 -51.431 1.00 62.34 101 PRO A N 1
ATOM 792 C CA . PRO A 1 101 ? -29.726 47.113 -52.764 1.00 62.34 101 PRO A CA 1
ATOM 793 C C . PRO A 1 101 ? -30.937 46.451 -53.436 1.00 62.34 101 PRO A C 1
ATOM 795 O O . PRO A 1 101 ? -31.138 45.237 -53.356 1.00 62.34 101 PRO A O 1
ATOM 798 N N . HIS A 1 102 ? -31.750 47.263 -54.114 1.00 60.91 102 HIS A N 1
ATOM 799 C CA . HIS A 1 102 ? -32.886 46.798 -54.903 1.00 60.91 102 HIS A CA 1
ATOM 800 C C . HIS A 1 102 ? -32.397 45.986 -56.108 1.00 60.91 102 HIS A C 1
ATOM 802 O O . HIS A 1 102 ? -31.678 46.502 -56.962 1.00 60.91 102 HIS A O 1
ATOM 808 N N . ARG A 1 103 ? -32.810 44.718 -56.193 1.00 55.03 103 ARG A N 1
ATOM 809 C CA . ARG A 1 103 ? -32.587 43.870 -57.369 1.00 55.03 103 ARG A CA 1
ATOM 810 C C . ARG A 1 103 ? -33.810 43.964 -58.292 1.00 55.03 103 ARG A C 1
ATOM 812 O O . ARG A 1 103 ? -34.913 43.685 -57.821 1.00 55.03 103 ARG A O 1
ATOM 819 N N . PRO A 1 104 ? -33.662 44.342 -59.574 1.00 56.56 104 PRO A N 1
ATOM 820 C CA . PRO A 1 104 ? -34.785 44.352 -60.502 1.00 56.56 104 PRO A CA 1
ATOM 821 C C . PRO A 1 104 ? -35.213 42.916 -60.837 1.00 56.56 104 PRO A C 1
ATOM 823 O O . PRO A 1 104 ? -34.384 42.011 -60.954 1.00 56.56 104 PRO A O 1
ATOM 826 N N . ALA A 1 105 ? -36.525 42.710 -60.948 1.00 57.81 105 ALA A N 1
ATOM 827 C CA . ALA A 1 105 ? -37.139 41.405 -61.155 1.00 57.81 105 ALA A CA 1
ATOM 828 C C . ALA A 1 105 ? -37.020 40.956 -62.619 1.00 57.81 105 ALA A C 1
ATOM 830 O O . ALA A 1 105 ? -37.587 41.583 -63.512 1.00 57.81 105 ALA A O 1
ATOM 831 N N . THR A 1 106 ? -36.348 39.832 -62.863 1.00 56.72 106 THR A N 1
ATOM 832 C CA . THR A 1 106 ? -36.440 39.109 -64.134 1.00 56.72 106 THR A CA 1
ATOM 833 C C . THR A 1 106 ? -37.532 38.045 -64.021 1.00 56.72 106 THR A C 1
ATOM 835 O O . THR A 1 106 ? -37.459 37.130 -63.203 1.00 56.72 106 THR A O 1
ATOM 838 N N . LYS A 1 107 ? -38.596 38.191 -64.819 1.00 57.22 107 LYS A N 1
ATOM 839 C CA . LYS A 1 107 ? -39.632 37.165 -64.987 1.00 57.22 107 LYS A CA 1
ATOM 840 C C . LYS A 1 107 ? -39.122 36.119 -65.974 1.00 57.22 107 LYS A C 1
ATOM 842 O O . LYS A 1 107 ? -38.877 36.448 -67.130 1.00 57.22 107 LYS A O 1
ATOM 847 N N . THR A 1 108 ? -39.014 34.872 -65.535 1.00 49.56 108 THR A N 1
ATOM 848 C CA . THR A 1 108 ? -38.717 33.735 -66.415 1.00 49.56 108 THR A CA 1
ATOM 849 C C . THR A 1 108 ? -40.016 32.996 -66.716 1.00 49.56 108 THR A C 1
ATOM 851 O O . THR A 1 108 ? -40.667 32.500 -65.799 1.00 49.56 108 THR A O 1
ATOM 854 N N . VAL A 1 109 ? -40.396 32.927 -67.995 1.00 51.44 109 VAL A N 1
ATOM 855 C CA . VAL A 1 109 ? -41.483 32.074 -68.494 1.00 51.44 109 VAL A CA 1
ATOM 856 C C . VAL A 1 109 ? -40.865 30.856 -69.190 1.00 51.44 109 VAL A C 1
ATOM 858 O O . VAL A 1 109 ? -39.959 30.994 -70.006 1.00 51.44 109 VAL A O 1
ATOM 861 N N . ASN A 1 110 ? -41.347 29.667 -68.828 1.00 51.53 110 ASN A N 1
ATOM 862 C CA . ASN A 1 110 ? -41.219 28.391 -69.543 1.00 51.53 110 ASN A CA 1
ATOM 863 C C . ASN A 1 110 ? -39.826 27.968 -70.059 1.00 51.53 110 ASN A C 1
ATOM 865 O O . ASN A 1 110 ? -39.637 27.703 -71.243 1.00 51.53 110 ASN A O 1
ATOM 869 N N . GLY A 1 111 ? -38.893 27.749 -69.128 1.00 55.44 111 GLY A N 1
ATOM 870 C CA . GLY A 1 111 ? -38.082 26.521 -69.140 1.00 55.44 111 GLY A CA 1
ATOM 871 C C . GLY A 1 111 ? -37.176 26.243 -70.346 1.00 55.44 111 GLY A C 1
ATOM 872 O O . GLY A 1 111 ? -37.036 25.082 -70.724 1.00 55.44 111 GLY A O 1
ATOM 873 N N . ARG A 1 112 ? -36.519 27.251 -70.931 1.00 51.22 112 ARG A N 1
ATOM 874 C CA . ARG A 1 112 ? -35.378 27.032 -71.839 1.00 51.22 112 ARG A CA 1
ATOM 875 C C . ARG A 1 112 ? -34.252 28.015 -71.551 1.00 51.22 112 ARG A C 1
ATOM 877 O O . ARG A 1 112 ? -34.420 29.219 -71.702 1.00 51.22 112 ARG A O 1
ATOM 884 N N . THR A 1 113 ? -33.099 27.484 -71.159 1.00 50.53 113 THR A N 1
ATOM 885 C CA . THR A 1 113 ? -31.854 28.243 -71.039 1.00 50.53 113 THR A CA 1
ATOM 886 C C . THR A 1 113 ? -31.140 28.196 -72.385 1.00 50.53 113 THR A C 1
ATOM 888 O O . THR A 1 113 ? -30.629 27.143 -72.764 1.00 50.53 113 THR A O 1
ATOM 891 N N . ILE A 1 114 ? -31.108 29.316 -73.108 1.00 49.88 114 ILE A N 1
ATOM 892 C CA . ILE A 1 114 ? -30.156 29.511 -74.207 1.00 49.88 114 ILE A CA 1
ATOM 893 C C . ILE A 1 114 ? -28.944 30.242 -73.627 1.00 49.88 114 ILE A C 1
ATOM 895 O O . ILE A 1 114 ? -29.085 31.281 -72.982 1.00 49.88 114 ILE A O 1
ATOM 899 N N . ARG A 1 115 ? -27.769 29.621 -73.779 1.00 48.19 115 ARG A N 1
ATOM 900 C CA . ARG A 1 115 ? -26.467 30.263 -73.579 1.00 48.19 115 ARG A CA 1
ATOM 901 C C . ARG A 1 115 ? -26.194 31.092 -74.819 1.00 48.19 115 ARG A C 1
ATOM 903 O O . ARG A 1 115 ? -26.191 30.504 -75.892 1.00 48.19 115 ARG A O 1
ATOM 910 N N . ASP A 1 116 ? -25.872 32.362 -74.645 1.00 43.75 116 ASP A N 1
ATOM 911 C CA . ASP A 1 116 ? -25.161 33.109 -75.672 1.00 43.75 116 ASP A CA 1
ATOM 912 C C . ASP A 1 116 ? -24.001 33.890 -75.042 1.00 43.75 116 ASP A C 1
ATOM 914 O O . ASP A 1 116 ? -24.172 34.552 -74.017 1.00 43.75 116 ASP A O 1
ATOM 918 N N . CYS A 1 117 ? -22.846 33.630 -75.667 1.00 47.72 117 CYS A N 1
ATOM 919 C CA . CYS A 1 117 ? -21.540 34.292 -75.765 1.00 47.72 117 CYS A CA 1
ATOM 920 C C . CYS A 1 117 ? -21.157 35.408 -74.786 1.00 47.72 117 CYS A C 1
ATOM 922 O O . CYS A 1 117 ? -21.817 36.468 -74.778 1.00 47.72 117 CYS A O 1
#

Radius of gyration: 36.91 Å; chains: 1; bounding box: 60×65×91 Å

Secondary structure (DSSP, 8-state):
---B-SSTT---B---TTSSEEEEE---HHHHHHHHHTT----EEEEE-HHHHHHEEEEE-SSSEEEEEPPP-------------------------PPPPPPPP-PPPSS------

Foldseek 3Di:
DAFAAPPPVGGHGDDDPVFFDKDKAAADPVVQVVQVVVVHGDIDIGTHGNVLRVFWDWYDPRPDIDIDGDDDPDPPPPDPPPDPPPDPDDDPDDDDDDDDDDDDDDDDDDDDDDDDD

Sequence (117 aa):
MLSKCANPECSAMFRYLRQGKLFRLTPTPAVQTAAAALGYQLTERFWLCDLCSQEMTMIWDGNRAAIVPLPKRAEVEIPPLQIPHKSPQRSNVQVARQRAPHRPATKTVNGRTIRDC